Protein AF-A0AAV1Q4D5-F1 (afdb_monomer)

Structure (mmCIF, N/CA/C/O backbone):
data_AF-A0AAV1Q4D5-F1
#
_entry.id   AF-A0AAV1Q4D5-F1
#
loop_
_atom_site.group_PDB
_atom_site.id
_atom_site.type_symbol
_atom_site.label_atom_id
_atom_site.label_alt_id
_atom_site.label_comp_id
_atom_site.label_asym_id
_atom_site.label_entity_id
_atom_site.label_seq_id
_atom_site.pdbx_PDB_ins_code
_atom_site.Cartn_x
_atom_site.Cartn_y
_atom_site.Cartn_z
_atom_site.occupancy
_atom_site.B_iso_or_equiv
_atom_site.auth_seq_id
_atom_site.auth_comp_id
_atom_site.auth_asym_id
_atom_site.auth_atom_id
_atom_site.pdbx_PDB_model_num
ATOM 1 N N . MET A 1 1 ? 6.788 5.135 10.894 1.00 81.94 1 MET A N 1
ATOM 2 C CA . MET A 1 1 ? 7.151 3.743 11.227 1.00 81.94 1 MET A CA 1
ATOM 3 C C . MET A 1 1 ? 7.162 2.947 9.945 1.00 81.94 1 MET A C 1
ATOM 5 O O . MET A 1 1 ? 6.442 3.314 9.022 1.00 81.94 1 MET A O 1
ATOM 9 N N . GLU A 1 2 ? 7.989 1.919 9.865 1.00 90.88 2 GLU A N 1
ATOM 10 C CA . GLU A 1 2 ? 8.083 1.081 8.679 1.00 90.88 2 GLU A CA 1
ATOM 11 C C . GLU A 1 2 ? 8.199 -0.378 9.093 1.00 90.88 2 GLU A C 1
ATOM 13 O O . GLU A 1 2 ? 8.959 -0.704 10.001 1.00 90.88 2 GLU A O 1
ATOM 18 N N . TYR A 1 3 ? 7.463 -1.239 8.397 1.00 93.50 3 TYR A N 1
ATOM 19 C CA . TYR A 1 3 ? 7.415 -2.666 8.661 1.00 93.50 3 TYR A CA 1
ATOM 20 C C . TYR A 1 3 ? 7.670 -3.440 7.372 1.00 93.50 3 TYR A C 1
ATOM 22 O O . TYR A 1 3 ? 7.177 -3.082 6.300 1.00 93.50 3 TYR A O 1
ATOM 30 N N . ARG A 1 4 ? 8.456 -4.515 7.473 1.00 94.56 4 ARG A N 1
ATOM 31 C CA . ARG A 1 4 ? 8.722 -5.406 6.344 1.00 94.56 4 ARG A CA 1
ATOM 32 C C . ARG A 1 4 ? 7.604 -6.439 6.245 1.00 94.56 4 ARG A C 1
ATOM 34 O O . ARG A 1 4 ? 7.588 -7.389 7.017 1.00 94.56 4 ARG A O 1
ATOM 41 N N . VAL A 1 5 ? 6.733 -6.270 5.253 1.00 96.00 5 VAL A N 1
ATOM 42 C CA . VAL A 1 5 ? 5.621 -7.200 4.977 1.00 96.00 5 VAL A CA 1
ATOM 43 C C . VAL A 1 5 ? 6.100 -8.502 4.343 1.00 96.00 5 VAL A C 1
ATOM 45 O O . VAL A 1 5 ? 5.600 -9.572 4.663 1.00 96.00 5 VAL A O 1
ATOM 48 N N . HIS A 1 6 ? 7.088 -8.434 3.450 1.00 95.75 6 HIS A N 1
ATOM 49 C CA . HIS A 1 6 ? 7.584 -9.603 2.729 1.00 95.75 6 HIS A CA 1
ATOM 50 C C . HIS A 1 6 ? 9.086 -9.515 2.486 1.00 95.75 6 HIS A C 1
ATOM 52 O O . HIS A 1 6 ? 9.641 -8.430 2.306 1.00 95.75 6 HIS A O 1
ATOM 58 N N . MET A 1 7 ? 9.739 -10.675 2.446 1.00 93.94 7 MET A N 1
ATOM 59 C CA . MET A 1 7 ? 11.129 -10.822 2.033 1.00 93.94 7 MET A CA 1
ATOM 60 C C . MET A 1 7 ? 11.229 -11.962 1.021 1.00 93.94 7 MET A C 1
ATOM 62 O O . MET A 1 7 ? 10.858 -13.096 1.311 1.00 93.94 7 MET A O 1
ATOM 66 N N . GLY A 1 8 ? 11.747 -11.660 -0.167 1.00 92.56 8 GLY A N 1
ATOM 67 C CA . GLY A 1 8 ? 11.889 -12.617 -1.259 1.00 92.56 8 GLY A CA 1
ATOM 68 C C . GLY A 1 8 ? 11.387 -12.037 -2.574 1.00 92.56 8 GLY A C 1
ATOM 69 O O . GLY A 1 8 ? 11.350 -10.823 -2.761 1.00 92.56 8 GLY A O 1
ATOM 70 N N . ILE A 1 9 ? 10.989 -12.914 -3.494 1.00 91.00 9 ILE A N 1
ATOM 71 C CA . ILE A 1 9 ? 10.535 -12.501 -4.825 1.00 91.00 9 ILE A CA 1
ATOM 72 C C . ILE A 1 9 ? 9.182 -11.788 -4.713 1.00 91.00 9 ILE A C 1
ATOM 74 O O . ILE A 1 9 ? 8.201 -12.362 -4.225 1.00 91.00 9 ILE A O 1
ATOM 78 N N . LEU A 1 10 ? 9.140 -10.547 -5.204 1.00 93.44 10 LEU A N 1
ATOM 79 C CA . LEU A 1 10 ? 7.913 -9.791 -5.436 1.00 93.44 10 LEU A CA 1
ATOM 80 C C . LEU A 1 10 ? 7.326 -10.198 -6.788 1.00 93.44 10 LEU A C 1
ATOM 82 O O . LEU A 1 10 ? 7.968 -10.049 -7.824 1.00 93.44 10 LEU A O 1
ATOM 86 N N . SER A 1 11 ? 6.116 -10.748 -6.777 1.00 94.88 11 SER A N 1
ATOM 87 C CA . SER A 1 11 ? 5.391 -11.166 -7.979 1.00 94.88 11 SER A CA 1
ATOM 88 C C . SER A 1 11 ? 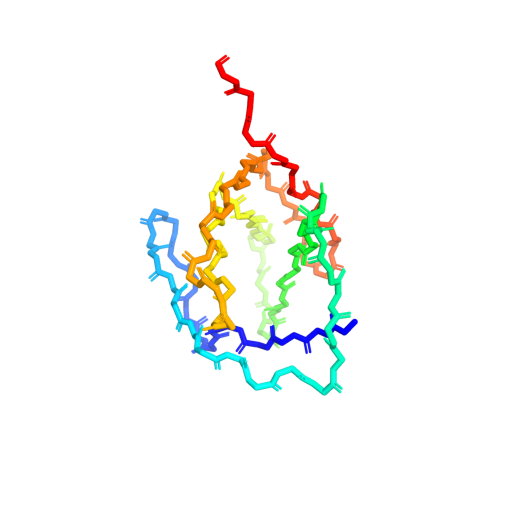4.167 -10.268 -8.168 1.00 94.88 11 SER A C 1
ATOM 90 O O . SER A 1 11 ? 3.344 -10.191 -7.253 1.00 94.88 11 SER A O 1
ATOM 92 N N . PRO A 1 12 ? 4.019 -9.583 -9.319 1.00 95.62 12 PRO A N 1
ATOM 93 C CA . PRO A 1 12 ? 2.835 -8.775 -9.597 1.00 95.62 12 PRO A CA 1
ATOM 94 C C . PRO A 1 12 ? 1.539 -9.584 -9.446 1.00 95.62 12 PRO A C 1
ATOM 96 O O . PRO A 1 12 ? 1.473 -10.734 -9.872 1.00 95.62 12 PRO A O 1
ATOM 99 N N . GLY A 1 13 ? 0.516 -8.985 -8.832 1.00 96.44 13 GLY A N 1
ATOM 100 C CA . GLY A 1 13 ? -0.781 -9.631 -8.583 1.00 96.44 13 GLY A CA 1
ATOM 101 C C . GLY A 1 13 ? -0.827 -10.554 -7.359 1.00 96.44 13 GLY A C 1
ATOM 102 O O . GLY A 1 13 ? -1.900 -11.044 -7.019 1.00 96.44 13 GLY A O 1
ATOM 103 N N . ARG A 1 14 ? 0.301 -10.782 -6.675 1.00 97.81 14 ARG A N 1
ATOM 104 C CA . ARG A 1 14 ? 0.340 -11.570 -5.438 1.00 97.81 14 ARG A CA 1
ATOM 105 C C . ARG A 1 14 ? -0.001 -10.704 -4.225 1.00 97.81 14 ARG A C 1
ATOM 107 O O . ARG A 1 14 ? 0.403 -9.544 -4.159 1.00 97.81 14 ARG A O 1
ATOM 114 N N . VAL A 1 15 ? -0.704 -11.293 -3.262 1.00 98.00 15 VAL A N 1
ATOM 115 C CA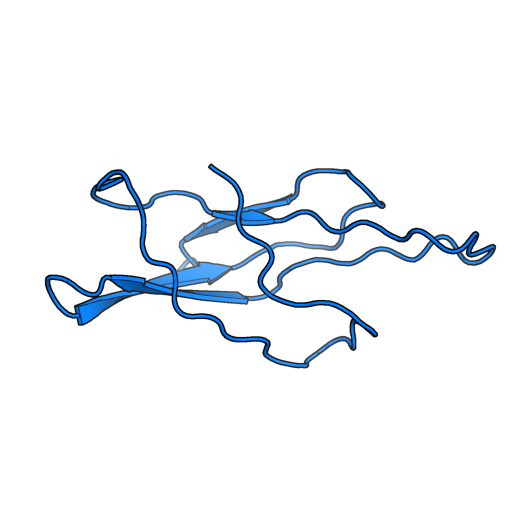 . VAL A 1 15 ? -0.989 -10.680 -1.960 1.00 98.00 15 VAL A CA 1
ATOM 116 C C . VAL A 1 15 ? 0.058 -11.149 -0.953 1.00 98.00 15 VAL A C 1
ATOM 118 O O . VAL A 1 15 ? 0.452 -12.316 -0.954 1.00 98.00 15 VAL A O 1
ATOM 121 N N . TYR A 1 16 ? 0.521 -10.220 -0.124 1.00 97.62 16 TYR A N 1
ATOM 122 C CA . TYR A 1 16 ? 1.453 -10.468 0.967 1.00 97.62 16 TYR A CA 1
ATOM 123 C C . TYR A 1 16 ? 0.851 -9.884 2.240 1.00 97.62 16 TYR A C 1
ATOM 125 O O . TYR A 1 16 ? 0.412 -8.735 2.234 1.00 97.62 16 TYR A O 1
ATOM 133 N N . GLU A 1 17 ? 0.835 -10.671 3.309 1.00 96.44 17 GLU A N 1
ATOM 134 C CA . GLU A 1 17 ? 0.125 -10.347 4.545 1.00 96.44 17 GLU A CA 1
ATOM 135 C C . GLU A 1 17 ? 1.083 -10.417 5.730 1.00 96.44 17 GLU A C 1
ATOM 137 O O . GLU A 1 17 ? 1.973 -11.268 5.779 1.00 96.44 17 GLU A O 1
ATOM 142 N N . MET A 1 18 ? 0.893 -9.524 6.699 1.00 95.19 18 MET A N 1
ATOM 143 C CA . MET A 1 18 ? 1.585 -9.579 7.980 1.00 95.19 18 MET A CA 1
ATOM 144 C C . MET A 1 18 ? 0.695 -9.013 9.084 1.00 95.19 18 MET A C 1
ATOM 146 O O . MET A 1 18 ? -0.102 -8.108 8.843 1.00 95.19 18 MET A O 1
ATOM 150 N N . ILE A 1 19 ? 0.892 -9.499 10.307 1.00 94.88 19 ILE A N 1
ATOM 151 C CA . ILE A 1 19 ? 0.342 -8.878 11.513 1.00 94.88 19 ILE A CA 1
ATOM 152 C C . ILE A 1 19 ? 1.444 -8.015 12.124 1.00 94.88 19 ILE A C 1
ATOM 154 O O . ILE A 1 19 ? 2.585 -8.460 12.252 1.00 94.88 19 ILE A O 1
ATOM 158 N N . ILE A 1 20 ? 1.106 -6.775 12.467 1.00 93.06 20 ILE A N 1
ATOM 159 C CA . ILE A 1 20 ? 2.034 -5.803 13.047 1.00 93.06 20 ILE A CA 1
ATOM 160 C C . ILE A 1 20 ? 1.567 -5.491 14.463 1.00 93.06 20 ILE A C 1
ATOM 162 O O . ILE A 1 20 ? 0.455 -5.000 14.645 1.00 93.06 20 ILE A O 1
ATOM 166 N N . ASP A 1 21 ? 2.436 -5.732 15.441 1.00 92.00 21 ASP A N 1
ATOM 167 C CA . ASP A 1 21 ? 2.293 -5.150 16.773 1.00 92.00 21 ASP A CA 1
ATOM 168 C C . ASP A 1 21 ? 2.890 -3.736 16.740 1.00 92.00 21 ASP A C 1
ATOM 170 O O . ASP A 1 21 ? 4.109 -3.552 16.673 1.00 92.00 21 ASP A O 1
ATOM 174 N N . ALA A 1 22 ? 2.019 -2.735 16.621 1.00 87.31 22 ALA A N 1
ATOM 175 C CA . ALA A 1 22 ? 2.428 -1.346 16.475 1.00 87.31 22 ALA A CA 1
ATOM 176 C C . ALA A 1 22 ? 2.601 -0.703 17.854 1.00 87.31 22 ALA A C 1
ATOM 178 O O . ALA A 1 22 ? 1.662 -0.645 18.641 1.00 87.31 22 ALA A O 1
ATOM 179 N N . GLU A 1 23 ? 3.781 -0.136 18.111 1.00 87.81 23 GLU A N 1
ATOM 180 C CA . GLU A 1 23 ? 4.094 0.542 19.378 1.00 87.81 23 GLU A CA 1
ATOM 181 C C . GLU A 1 23 ? 3.231 1.797 19.625 1.00 87.81 23 GLU A C 1
ATOM 183 O O . GLU A 1 23 ? 3.140 2.279 20.752 1.00 87.81 23 GLU A O 1
ATOM 188 N N . VAL A 1 24 ? 2.607 2.350 18.575 1.00 89.44 24 VAL A N 1
ATOM 189 C CA . VAL A 1 24 ? 1.788 3.570 18.628 1.00 89.44 24 VAL A CA 1
ATOM 190 C C . VAL A 1 24 ? 0.491 3.383 17.841 1.00 89.44 24 VAL A C 1
ATOM 192 O O . VAL A 1 24 ? 0.510 2.940 16.691 1.00 89.44 24 VAL A O 1
ATOM 195 N N . ASP A 1 25 ? -0.633 3.794 18.435 1.00 90.44 25 ASP A N 1
ATOM 196 C CA . ASP A 1 25 ? -1.916 3.916 17.736 1.00 90.44 25 ASP A CA 1
ATOM 197 C C . ASP A 1 25 ? -1.886 5.135 16.805 1.00 90.44 25 ASP A C 1
ATOM 199 O O . ASP A 1 25 ? -1.856 6.284 17.247 1.00 90.44 25 ASP A O 1
ATOM 203 N N . VAL A 1 26 ? -1.885 4.876 15.499 1.00 90.75 26 VAL A N 1
ATOM 204 C CA . VAL A 1 26 ? -1.862 5.913 14.457 1.00 90.75 26 VAL A CA 1
ATOM 205 C C . VAL A 1 26 ? -3.234 6.549 14.201 1.00 90.75 26 VAL A C 1
ATOM 207 O O . VAL A 1 26 ? -3.338 7.444 13.365 1.00 90.75 26 VAL A O 1
ATOM 210 N N . GLY A 1 27 ? -4.289 6.114 14.899 1.00 92.81 27 GLY A N 1
ATOM 211 C CA . GLY A 1 27 ? -5.644 6.613 14.692 1.00 92.81 27 GLY A CA 1
ATOM 212 C C . GLY A 1 27 ? -6.195 6.238 13.314 1.00 92.81 27 GLY A C 1
ATOM 213 O O . GLY A 1 27 ? -5.937 5.147 12.795 1.00 92.81 27 GLY A O 1
ATOM 214 N N . GLU A 1 28 ? -7.012 7.116 12.732 1.00 94.12 28 GLU A N 1
ATOM 215 C CA . GLU A 1 28 ? -7.541 6.944 11.376 1.00 94.12 28 GLU A CA 1
ATOM 216 C C . GLU A 1 28 ? -6.427 7.097 10.335 1.00 94.12 28 GLU A C 1
ATOM 218 O O . GLU A 1 28 ? -5.797 8.147 10.215 1.00 94.12 28 GLU A O 1
ATOM 223 N N . VAL A 1 29 ? -6.180 6.029 9.575 1.00 94.25 29 VAL A N 1
ATOM 224 C CA . VAL A 1 29 ? -5.135 6.020 8.551 1.00 94.25 29 VAL A CA 1
ATOM 225 C C . VAL A 1 29 ? -5.685 6.622 7.267 1.00 94.25 29 VAL A C 1
ATOM 227 O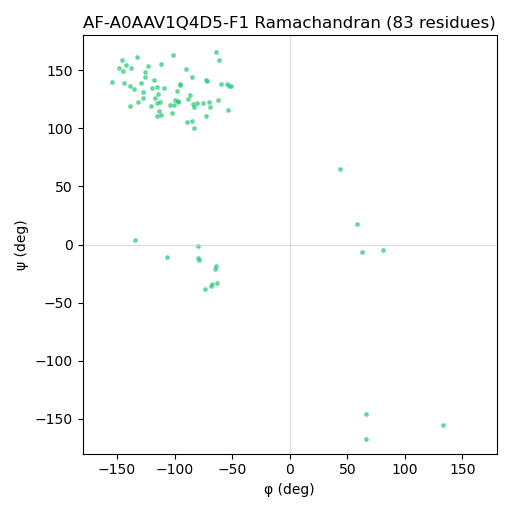 O . VAL A 1 29 ? -6.635 6.105 6.685 1.00 94.25 29 VAL A O 1
ATOM 230 N N . THR A 1 30 ? -5.052 7.696 6.808 1.00 96.00 30 THR A N 1
ATOM 231 C CA . THR A 1 30 ? -5.427 8.424 5.586 1.00 96.00 30 THR A CA 1
ATOM 232 C C . THR A 1 30 ? -4.464 8.189 4.425 1.00 96.00 30 THR A C 1
ATOM 234 O O . THR A 1 30 ? -4.774 8.546 3.294 1.00 96.00 30 THR A O 1
ATOM 237 N N . GLU A 1 31 ? -3.309 7.570 4.672 1.00 96.56 31 GLU A N 1
ATOM 238 C CA . GLU A 1 31 ? -2.301 7.246 3.662 1.00 96.56 31 GLU A CA 1
ATOM 239 C C . GLU A 1 31 ? -1.461 6.051 4.127 1.00 96.56 31 GLU A C 1
ATOM 241 O O . GLU A 1 31 ? -1.041 5.982 5.283 1.00 96.56 31 GLU A O 1
ATOM 246 N N . VAL A 1 32 ? -1.146 5.147 3.198 1.00 96.75 32 VAL A N 1
ATOM 247 C CA . VAL A 1 32 ? -0.104 4.130 3.375 1.00 96.75 32 VAL A CA 1
ATOM 248 C C . VAL A 1 32 ? 1.078 4.473 2.473 1.00 96.75 32 VAL A C 1
ATOM 250 O O . VAL A 1 32 ? 0.911 4.790 1.297 1.00 96.75 32 VAL A O 1
ATOM 253 N N . LYS A 1 33 ? 2.296 4.388 3.012 1.00 97.50 33 LYS A N 1
ATOM 254 C CA . LYS A 1 33 ? 3.533 4.600 2.250 1.00 97.50 33 LYS A CA 1
ATOM 255 C C . LYS A 1 33 ? 4.168 3.258 1.924 1.00 97.50 33 LYS A C 1
ATOM 257 O O . LYS A 1 33 ? 4.635 2.559 2.819 1.00 97.50 33 LYS A O 1
ATOM 262 N N . PHE A 1 34 ? 4.196 2.911 0.644 1.00 97.81 34 PHE A N 1
ATOM 263 C CA . PHE A 1 34 ? 4.849 1.704 0.152 1.00 97.81 34 PHE A CA 1
ATOM 264 C C . PHE A 1 34 ? 6.266 2.024 -0.328 1.00 97.81 34 PHE A C 1
ATOM 266 O O . PHE A 1 34 ? 6.489 3.011 -1.030 1.00 97.81 34 PHE A O 1
ATOM 273 N N . ARG A 1 35 ? 7.224 1.163 0.018 1.00 97.06 35 ARG A N 1
ATOM 274 C CA . ARG A 1 35 ? 8.559 1.147 -0.580 1.00 97.06 35 ARG A CA 1
ATOM 275 C C . ARG A 1 35 ? 9.035 -0.289 -0.740 1.00 97.06 35 ARG A C 1
ATOM 277 O O . ARG A 1 35 ? 8.631 -1.170 0.015 1.00 97.06 35 ARG A O 1
ATOM 284 N N . TRP A 1 36 ? 9.932 -0.501 -1.689 1.00 96.06 36 TRP A N 1
ATOM 285 C CA . TRP A 1 36 ? 10.605 -1.777 -1.892 1.00 96.06 36 TRP A CA 1
ATOM 286 C C . TRP A 1 36 ? 12.084 -1.530 -2.175 1.00 96.06 36 TRP A C 1
ATOM 288 O O . TRP A 1 36 ? 12.455 -0.480 -2.705 1.00 96.06 36 TRP A O 1
ATOM 298 N N . ASN A 1 37 ? 12.919 -2.499 -1.824 1.00 93.06 37 ASN A N 1
ATOM 299 C CA . ASN A 1 37 ? 14.342 -2.478 -2.117 1.00 93.06 37 ASN A CA 1
ATOM 300 C C . ASN A 1 37 ? 14.793 -3.814 -2.707 1.00 93.06 37 ASN A C 1
ATOM 302 O O . ASN A 1 37 ? 14.110 -4.834 -2.584 1.00 93.06 37 ASN A O 1
ATOM 306 N N . ASN A 1 38 ? 15.951 -3.810 -3.355 1.00 87.75 3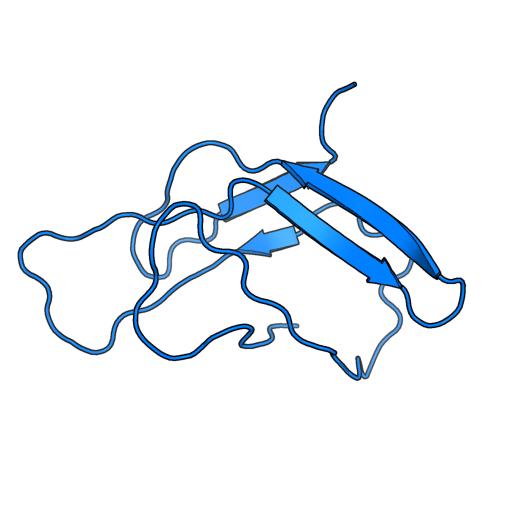8 ASN A N 1
ATOM 307 C CA . ASN A 1 38 ? 16.551 -5.005 -3.914 1.00 87.75 38 ASN A CA 1
ATOM 308 C C . ASN A 1 38 ? 18.057 -4.988 -3.659 1.00 87.75 38 ASN A C 1
ATOM 310 O O . ASN A 1 38 ? 18.781 -4.122 -4.130 1.00 87.75 38 ASN A O 1
ATOM 314 N N . HIS A 1 39 ? 18.546 -5.984 -2.926 1.00 80.31 39 HIS A N 1
ATOM 315 C CA . HIS A 1 39 ? 19.973 -6.076 -2.626 1.00 80.31 39 HIS A CA 1
ATOM 316 C C . HIS A 1 39 ? 20.799 -6.660 -3.788 1.00 80.31 39 HIS A C 1
ATOM 318 O O . HIS A 1 39 ? 22.025 -6.598 -3.771 1.00 80.31 39 HIS A O 1
ATOM 324 N N . ILE A 1 40 ? 20.146 -7.229 -4.806 1.00 79.88 40 ILE A N 1
ATOM 325 C CA . ILE A 1 40 ? 20.803 -7.845 -5.960 1.00 79.88 40 ILE A CA 1
ATOM 326 C C . ILE A 1 40 ? 20.778 -6.859 -7.124 1.00 79.88 40 ILE A C 1
ATOM 328 O O . ILE A 1 40 ? 19.705 -6.427 -7.546 1.00 79.88 40 ILE A O 1
ATOM 332 N N . PHE A 1 41 ? 21.942 -6.539 -7.694 1.00 75.56 41 PHE A N 1
ATOM 333 C CA . PHE A 1 41 ? 22.012 -5.714 -8.899 1.00 75.56 41 PHE A CA 1
ATOM 334 C C . PHE A 1 41 ? 21.125 -6.307 -10.005 1.00 75.56 41 PHE A C 1
ATOM 336 O O . PHE A 1 41 ? 21.367 -7.418 -10.477 1.00 75.56 41 PHE A O 1
ATOM 343 N N . ASN A 1 42 ? 20.087 -5.570 -10.411 1.00 78.00 42 ASN A N 1
ATOM 344 C CA . ASN A 1 42 ? 19.166 -5.995 -11.458 1.00 78.00 42 ASN A CA 1
ATOM 345 C C . ASN A 1 42 ? 19.271 -5.053 -12.670 1.00 78.00 42 ASN A C 1
ATOM 347 O O . ASN A 1 42 ? 18.814 -3.907 -12.588 1.00 78.00 42 ASN A O 1
ATOM 351 N N . PRO A 1 43 ? 19.813 -5.518 -13.812 1.00 81.31 43 PRO A N 1
ATOM 352 C CA . PRO A 1 43 ? 20.004 -4.681 -14.996 1.00 81.31 43 PRO A CA 1
ATOM 353 C C . PRO A 1 43 ? 18.689 -4.191 -15.620 1.00 81.31 43 PRO A C 1
ATOM 355 O O . PRO A 1 43 ? 18.686 -3.170 -16.302 1.00 81.31 43 PRO A O 1
ATOM 358 N N . ILE A 1 44 ? 17.564 -4.866 -15.356 1.00 87.06 44 ILE A N 1
ATOM 359 C CA . ILE A 1 44 ? 16.241 -4.526 -15.905 1.00 87.06 44 ILE A CA 1
ATOM 360 C C . ILE A 1 44 ? 15.612 -3.343 -15.146 1.00 87.06 44 ILE A C 1
ATOM 362 O O . ILE A 1 44 ? 14.655 -2.747 -15.630 1.00 87.06 44 ILE A O 1
ATOM 366 N N . LYS A 1 45 ? 16.157 -2.972 -13.974 1.00 87.38 45 LYS A N 1
ATOM 367 C CA . LYS A 1 45 ? 15.651 -1.897 -13.102 1.00 87.38 45 LYS A CA 1
ATOM 368 C C . LYS A 1 45 ? 14.117 -1.954 -12.967 1.00 87.38 45 LYS A C 1
ATOM 370 O O . LYS A 1 45 ? 13.417 -1.067 -13.458 1.00 87.38 45 LYS A O 1
ATOM 375 N N . PRO A 1 46 ? 13.565 -3.020 -12.363 1.00 92.12 46 PRO A N 1
ATOM 376 C C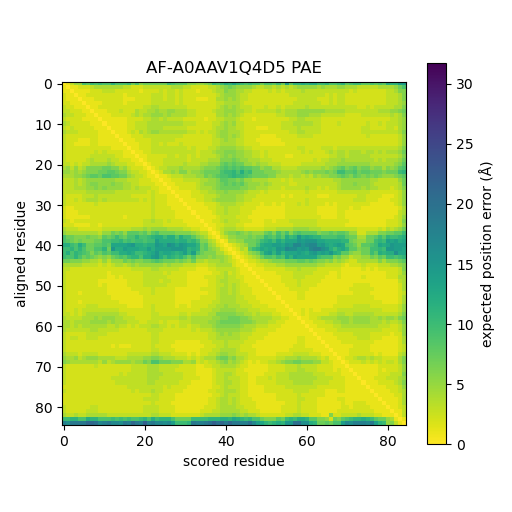A . PRO A 1 46 ? 12.120 -3.166 -12.270 1.00 92.12 46 PRO A CA 1
ATOM 377 C C . PRO A 1 46 ? 11.506 -2.014 -11.468 1.00 92.12 46 PRO A C 1
ATOM 379 O O . PRO A 1 46 ? 12.179 -1.351 -10.680 1.00 92.12 46 PRO A O 1
ATOM 382 N N . LYS A 1 47 ? 10.209 -1.794 -11.670 1.00 95.19 47 LYS A N 1
ATOM 383 C CA . LYS A 1 47 ? 9.391 -0.915 -10.834 1.00 95.19 47 LYS A CA 1
ATOM 384 C C . LYS A 1 47 ? 8.284 -1.743 -10.215 1.00 95.19 47 LYS A C 1
ATOM 386 O O . LYS A 1 47 ? 7.599 -2.468 -10.937 1.00 95.19 47 LYS A O 1
ATOM 391 N N . TYR A 1 48 ? 8.061 -1.560 -8.924 1.00 96.38 48 TYR A N 1
ATOM 392 C CA . TYR A 1 48 ? 6.953 -2.183 -8.211 1.00 96.38 48 TYR A CA 1
ATOM 393 C C . TYR A 1 48 ? 6.092 -1.123 -7.542 1.00 96.38 48 TYR A C 1
ATOM 395 O O . TYR A 1 48 ? 6.553 -0.026 -7.235 1.00 96.38 48 TYR A O 1
ATOM 403 N N . GLY A 1 49 ? 4.830 -1.461 -7.338 1.00 97.56 49 GLY A N 1
ATOM 404 C CA . GLY A 1 49 ? 3.885 -0.661 -6.583 1.00 97.56 49 GLY A CA 1
ATOM 405 C C . GLY A 1 49 ? 2.924 -1.570 -5.832 1.00 97.56 49 GLY A C 1
ATOM 406 O O . GLY A 1 49 ? 2.737 -2.732 -6.201 1.00 97.56 49 GLY A O 1
ATOM 407 N N . ALA A 1 50 ? 2.309 -1.033 -4.788 1.00 98.00 50 ALA A N 1
ATOM 408 C CA . ALA A 1 50 ? 1.174 -1.649 -4.129 1.00 98.00 50 ALA A CA 1
ATOM 409 C C . ALA A 1 50 ? -0.105 -1.154 -4.810 1.00 98.00 50 ALA A C 1
ATOM 411 O O . ALA A 1 50 ? -0.511 -0.010 -4.631 1.00 98.00 50 ALA A O 1
ATOM 412 N N . ALA A 1 51 ? -0.737 -2.010 -5.615 1.00 97.94 51 ALA A N 1
ATOM 413 C CA . ALA A 1 51 ? -1.987 -1.656 -6.291 1.00 97.94 51 ALA A CA 1
ATOM 414 C C . ALA A 1 51 ? -3.155 -1.508 -5.301 1.00 97.94 51 ALA A C 1
ATOM 416 O O . ALA A 1 51 ? -4.001 -0.632 -5.467 1.00 97.94 51 ALA A O 1
ATOM 417 N N . LYS A 1 52 ? -3.176 -2.340 -4.254 1.00 98.06 52 LYS A N 1
ATOM 418 C CA . LYS A 1 52 ? -4.183 -2.337 -3.195 1.00 98.06 52 LYS A CA 1
ATOM 419 C C . LYS A 1 52 ? -3.522 -2.678 -1.862 1.00 98.06 52 LYS A C 1
ATOM 421 O O . LYS A 1 52 ? -2.673 -3.567 -1.820 1.00 98.06 52 LYS A O 1
ATOM 426 N N . VAL A 1 53 ? -3.916 -1.988 -0.798 1.00 98.00 53 VAL A N 1
ATOM 427 C CA . VAL A 1 53 ? -3.549 -2.318 0.584 1.00 98.00 53 VAL A CA 1
ATOM 428 C C . VAL A 1 53 ? -4.825 -2.408 1.403 1.00 98.00 53 VAL A C 1
ATOM 430 O O . VAL A 1 53 ? -5.625 -1.473 1.416 1.00 98.00 53 VAL A O 1
ATOM 433 N N . GLU A 1 54 ? -5.003 -3.533 2.083 1.00 97.94 54 GLU A N 1
ATOM 434 C CA . GLU A 1 54 ? -6.059 -3.731 3.069 1.00 97.94 54 GLU A CA 1
ATOM 435 C C . GLU A 1 54 ? -5.431 -3.638 4.456 1.00 97.94 54 GLU A C 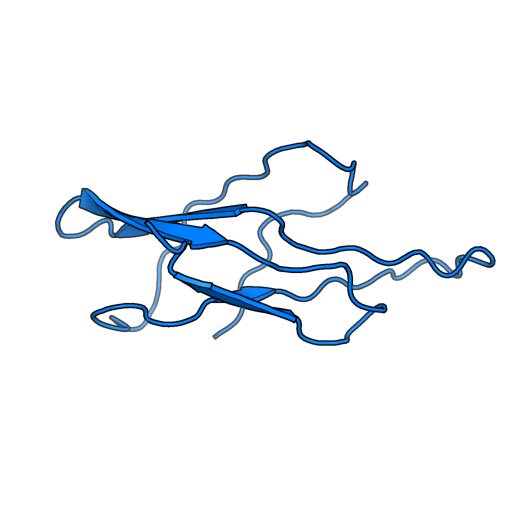1
ATOM 437 O O . GLU A 1 54 ? -4.502 -4.378 4.777 1.00 97.94 54 GLU A O 1
ATOM 442 N N . LEU A 1 55 ? -5.902 -2.686 5.257 1.00 96.75 55 LEU A N 1
ATOM 443 C CA . LEU A 1 55 ? -5.450 -2.489 6.627 1.00 96.75 55 LEU A CA 1
ATOM 444 C C . LEU A 1 55 ? -6.604 -2.804 7.568 1.00 96.75 55 LEU A C 1
ATOM 446 O O . LEU A 1 55 ? -7.602 -2.086 7.581 1.00 96.75 55 LEU A O 1
ATOM 450 N N . GLN A 1 56 ? -6.443 -3.847 8.376 1.00 96.81 56 GLN A N 1
ATOM 451 C CA . GLN A 1 56 ? -7.364 -4.150 9.461 1.00 96.81 56 GLN A CA 1
ATOM 452 C C . GLN A 1 56 ? -6.771 -3.673 10.785 1.00 96.81 56 GLN A C 1
ATOM 454 O O . GLN A 1 56 ? -5.697 -4.117 11.195 1.00 96.81 56 GLN A O 1
ATOM 459 N N . ARG A 1 57 ? -7.470 -2.771 11.476 1.00 95.06 57 ARG A N 1
ATOM 460 C CA . ARG A 1 57 ? -7.058 -2.330 12.808 1.00 95.06 57 ARG A CA 1
ATOM 461 C C . ARG A 1 57 ? -7.493 -3.362 13.849 1.00 95.06 57 ARG A C 1
ATOM 463 O O . ARG A 1 57 ? -8.676 -3.642 13.999 1.00 95.06 57 ARG A O 1
ATOM 470 N N . GLY A 1 58 ? -6.540 -3.900 14.610 1.00 93.38 58 GLY A N 1
ATOM 471 C CA . GLY A 1 58 ? -6.814 -4.980 15.568 1.00 93.38 58 GLY A CA 1
ATOM 472 C C . GLY A 1 58 ? -7.777 -4.610 16.706 1.00 93.38 58 GLY A C 1
ATOM 473 O O . GLY A 1 58 ? -8.553 -5.456 17.134 1.00 93.38 58 GLY A O 1
ATOM 474 N N . LYS A 1 59 ? -7.768 -3.353 17.178 1.00 92.88 59 LYS A N 1
ATOM 475 C CA . LYS A 1 59 ? -8.549 -2.928 18.359 1.00 92.88 59 LYS A CA 1
ATOM 476 C C . LYS A 1 59 ? -10.071 -2.950 18.153 1.00 92.88 59 LYS A C 1
ATOM 478 O O . LYS A 1 59 ? -10.809 -3.185 19.101 1.00 92.88 59 LYS A O 1
ATOM 483 N N . ASP A 1 60 ? -10.526 -2.655 16.938 1.00 94.69 60 ASP A N 1
ATOM 484 C CA . ASP A 1 60 ? -11.938 -2.435 16.588 1.00 94.69 60 ASP A CA 1
ATOM 485 C C . ASP A 1 60 ? -12.353 -3.163 15.298 1.00 94.69 60 ASP A C 1
ATOM 487 O O . ASP A 1 60 ? -13.490 -3.032 14.849 1.00 94.69 60 ASP A O 1
ATOM 491 N N . MET A 1 61 ? -11.444 -3.949 14.709 1.00 95.19 61 MET A N 1
ATOM 492 C CA . MET A 1 61 ? -11.619 -4.674 13.447 1.00 95.19 61 MET A CA 1
ATOM 493 C C . MET A 1 61 ? -11.957 -3.777 12.245 1.00 95.19 61 MET A C 1
ATOM 495 O O . MET A 1 61 ? -12.406 -4.288 11.216 1.00 95.19 61 MET A O 1
ATOM 499 N N . GLN A 1 62 ? -11.724 -2.461 12.333 1.00 95.38 62 GLN A N 1
ATOM 500 C CA . GLN A 1 62 ? -11.991 -1.536 11.235 1.00 95.38 62 GLN A CA 1
ATOM 501 C C . GLN A 1 62 ? -11.121 -1.888 10.022 1.00 95.38 62 GLN A C 1
ATOM 503 O O . GLN A 1 62 ? -9.894 -1.941 10.128 1.00 95.38 62 GLN A O 1
ATOM 508 N N . LEU A 1 63 ? -11.763 -2.107 8.871 1.00 96.69 63 LEU A N 1
ATOM 509 C CA . LEU A 1 63 ? -11.098 -2.346 7.593 1.00 96.69 63 LEU A CA 1
ATOM 510 C C . LEU A 1 63 ? -11.024 -1.047 6.786 1.00 96.69 63 LEU A C 1
ATOM 512 O O . LEU A 1 63 ? -12.053 -0.460 6.453 1.00 96.69 63 LEU A O 1
ATOM 516 N N . SER A 1 64 ? -9.810 -0.648 6.418 1.00 96.88 64 SER A N 1
ATOM 517 C CA . SER A 1 64 ? -9.547 0.460 5.499 1.00 96.88 64 SER A CA 1
ATOM 518 C C . SER A 1 64 ? -8.880 -0.062 4.233 1.00 96.88 64 SER A C 1
ATOM 520 O O . SER A 1 64 ? -7.949 -0.868 4.296 1.00 96.88 64 SER A O 1
ATOM 522 N N . VAL A 1 65 ? -9.343 0.409 3.074 1.00 98.00 65 VAL A N 1
ATOM 523 C CA . VAL A 1 65 ? -8.837 -0.027 1.768 1.00 98.00 65 VAL A CA 1
ATOM 524 C C . VAL A 1 65 ? -8.206 1.150 1.032 1.00 98.00 65 VAL A C 1
ATOM 526 O O . VAL A 1 65 ? -8.836 2.189 0.820 1.00 98.00 65 VAL A O 1
ATOM 529 N N . PHE A 1 66 ? -6.958 0.962 0.613 1.00 98.50 66 PHE A N 1
ATOM 530 C CA . PHE A 1 66 ?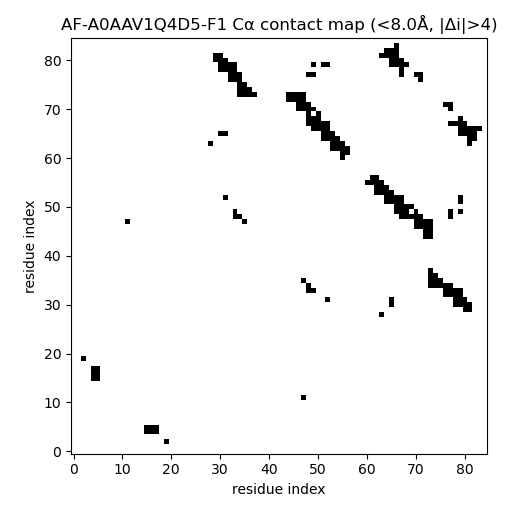 -6.164 1.954 -0.104 1.00 98.50 66 PHE A CA 1
ATOM 531 C C . PHE A 1 66 ? -5.808 1.432 -1.496 1.00 98.50 66 PHE A C 1
ATOM 533 O O . PHE A 1 66 ? -5.509 0.249 -1.665 1.00 98.50 66 PHE A O 1
ATOM 540 N N . CYS A 1 67 ? -5.819 2.319 -2.488 1.00 98.25 67 CYS A N 1
ATOM 541 C CA . CYS A 1 67 ? -5.545 2.027 -3.888 1.00 98.25 67 CYS A CA 1
ATOM 542 C C . CYS A 1 67 ? -4.343 2.849 -4.363 1.00 98.25 67 CYS A C 1
ATOM 544 O O . CYS A 1 67 ? -4.364 4.083 -4.365 1.00 98.25 67 CYS A O 1
ATOM 546 N N . GLY A 1 68 ? -3.284 2.162 -4.784 1.00 97.12 68 GLY A N 1
ATOM 547 C CA . GLY A 1 68 ? -2.081 2.793 -5.317 1.00 97.12 68 GLY A CA 1
ATOM 548 C C . GLY A 1 68 ? -2.171 2.979 -6.824 1.00 97.12 68 GLY A C 1
ATOM 549 O O . GLY A 1 68 ? -2.826 2.215 -7.533 1.00 97.12 68 GLY A O 1
ATOM 550 N N . ARG A 1 69 ? -1.492 4.008 -7.335 1.00 94.25 69 ARG A N 1
ATOM 551 C CA . ARG A 1 69 ? -1.407 4.284 -8.775 1.00 94.25 69 ARG A CA 1
ATOM 552 C C . ARG A 1 69 ? 0.025 4.113 -9.262 1.00 94.25 69 ARG A C 1
ATOM 554 O O . ARG A 1 69 ? 0.949 4.700 -8.699 1.00 94.25 69 ARG A O 1
ATOM 561 N N . GLY A 1 70 ? 0.182 3.340 -10.334 1.00 94.25 70 GLY A N 1
ATOM 562 C CA . GLY A 1 70 ? 1.467 3.096 -10.985 1.00 94.25 70 GLY A CA 1
ATOM 563 C C . GLY A 1 70 ? 2.465 2.314 -10.128 1.00 94.25 70 GLY A C 1
ATOM 564 O O . GLY A 1 70 ? 2.125 1.742 -9.095 1.00 94.25 70 GLY A O 1
ATOM 565 N N . ASN A 1 71 ? 3.714 2.312 -10.589 1.00 97.19 71 ASN A N 1
ATOM 566 C CA . 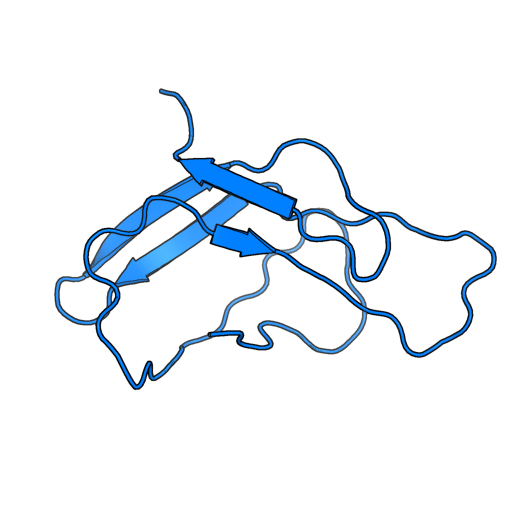ASN A 1 71 ? 4.837 1.637 -9.946 1.00 97.19 71 ASN A CA 1
ATOM 567 C C . ASN A 1 71 ? 5.969 2.640 -9.709 1.00 97.19 71 ASN A C 1
ATOM 569 O O . ASN A 1 71 ? 6.185 3.546 -10.521 1.00 97.19 71 ASN A O 1
ATOM 573 N N . VAL A 1 72 ? 6.738 2.434 -8.644 1.00 97.00 72 VAL A N 1
ATOM 574 C CA . VAL A 1 72 ? 7.875 3.275 -8.266 1.00 97.00 72 VAL A CA 1
ATOM 575 C C . VAL A 1 72 ? 9.198 2.531 -8.422 1.00 97.00 72 VAL A C 1
ATOM 577 O O . VAL A 1 72 ? 9.260 1.297 -8.416 1.00 97.00 72 VAL A O 1
ATOM 580 N N . TRP A 1 73 ? 10.269 3.302 -8.599 1.00 95.38 73 TRP A N 1
ATOM 581 C CA . TRP A 1 73 ? 11.631 2.776 -8.588 1.00 95.38 73 TRP A CA 1
ATOM 582 C C . TRP A 1 73 ? 11.995 2.203 -7.219 1.00 95.38 73 TRP A C 1
ATOM 584 O O . TRP A 1 73 ? 11.324 2.456 -6.220 1.00 95.38 73 TRP A O 1
ATOM 594 N N . GLU A 1 74 ? 13.086 1.448 -7.186 1.00 94.56 74 GLU A N 1
ATOM 595 C CA . GLU A 1 74 ? 13.669 0.969 -5.941 1.00 94.56 74 GLU A CA 1
ATOM 596 C C . GLU A 1 74 ? 13.921 2.136 -4.971 1.00 94.56 74 GLU A C 1
ATOM 598 O O . GLU A 1 74 ? 14.398 3.196 -5.378 1.00 94.56 74 GLU A O 1
ATOM 603 N N . ASN A 1 75 ? 13.588 1.942 -3.694 1.00 93.94 75 ASN A N 1
ATOM 604 C CA . ASN A 1 75 ? 13.699 2.912 -2.598 1.00 93.94 75 ASN A CA 1
ATOM 605 C C . ASN A 1 75 ? 12.852 4.191 -2.736 1.00 93.94 75 ASN A C 1
ATOM 607 O O . ASN A 1 75 ? 12.771 4.964 -1.780 1.00 93.94 75 ASN A O 1
ATOM 611 N N . ALA A 1 76 ? 12.178 4.415 -3.867 1.00 96.62 76 ALA A N 1
ATOM 612 C CA . ALA A 1 76 ? 11.205 5.490 -3.993 1.00 96.62 76 ALA A CA 1
ATOM 613 C C . ALA A 1 76 ? 9.927 5.145 -3.213 1.00 96.62 76 ALA A C 1
ATOM 615 O O . ALA A 1 76 ? 9.480 3.997 -3.188 1.00 96.62 76 ALA A O 1
ATOM 616 N N . ILE A 1 77 ? 9.339 6.157 -2.573 1.00 97.62 77 ILE A N 1
ATOM 617 C CA . ILE A 1 77 ? 8.101 6.009 -1.807 1.00 97.62 77 ILE A CA 1
ATOM 618 C C . ILE A 1 77 ? 6.910 6.185 -2.748 1.00 97.62 77 ILE A C 1
ATOM 620 O O . ILE A 1 77 ? 6.809 7.186 -3.457 1.00 97.62 77 ILE A O 1
ATOM 624 N N . GLN A 1 78 ? 5.990 5.227 -2.719 1.00 98.25 78 GLN A N 1
ATOM 625 C CA . GLN A 1 78 ? 4.661 5.355 -3.296 1.00 98.25 78 GLN A CA 1
ATOM 626 C C . GLN A 1 78 ? 3.662 5.737 -2.203 1.00 98.25 78 GLN A C 1
ATOM 628 O O . GLN A 1 78 ? 3.493 5.002 -1.230 1.00 98.25 78 GLN A O 1
ATOM 633 N N . SER A 1 79 ? 2.963 6.852 -2.400 1.00 97.88 79 SER A N 1
ATOM 634 C CA . SER A 1 79 ? 1.754 7.188 -1.647 1.00 97.88 79 SER A CA 1
ATOM 635 C C . SER A 1 79 ? 0.580 6.344 -2.141 1.00 97.88 79 SER A C 1
ATOM 637 O O . SER A 1 79 ? 0.230 6.383 -3.323 1.00 97.88 79 SER A O 1
ATOM 639 N N . VAL A 1 80 ? -0.023 5.574 -1.240 1.00 98.25 80 VAL A N 1
ATOM 640 C CA . VAL A 1 80 ? -1.206 4.743 -1.484 1.00 98.25 80 VAL A CA 1
ATOM 641 C C . VAL A 1 80 ? -2.357 5.368 -0.699 1.00 98.25 80 VAL A C 1
ATOM 643 O O . VAL A 1 80 ? -2.338 5.407 0.531 1.00 98.25 80 VAL A O 1
ATOM 646 N N . LEU A 1 81 ? -3.330 5.918 -1.420 1.00 97.88 81 LEU A N 1
ATOM 647 C CA . LEU A 1 81 ? -4.416 6.725 -0.857 1.00 97.88 81 LEU A CA 1
ATOM 648 C C . LEU A 1 81 ? -5.706 5.903 -0.743 1.00 97.88 81 LEU A C 1
ATOM 650 O O . LEU A 1 81 ? -5.801 4.862 -1.397 1.00 97.88 81 LEU A O 1
ATOM 654 N N . PRO A 1 82 ? -6.703 6.341 0.049 1.00 98.00 82 PRO A N 1
ATOM 655 C CA . PRO A 1 82 ? -7.999 5.681 0.116 1.00 98.00 82 PRO A CA 1
ATOM 656 C C . PRO A 1 82 ? -8.573 5.480 -1.286 1.00 98.00 82 PRO A C 1
ATOM 658 O O . PRO A 1 82 ? -8.474 6.364 -2.144 1.00 98.00 82 PRO A O 1
ATOM 661 N N . CYS A 1 83 ? -9.133 4.298 -1.538 1.00 96.56 83 CYS A N 1
ATOM 662 C CA . CYS A 1 83 ? -9.780 4.033 -2.817 1.00 96.56 83 CYS A CA 1
ATOM 663 C C . CYS A 1 83 ? -10.936 5.020 -3.029 1.00 96.56 83 CYS A C 1
ATOM 665 O O . CYS A 1 83 ? -11.693 5.313 -2.105 1.00 96.56 83 CYS A O 1
ATOM 667 N N . GLN A 1 84 ? -11.064 5.537 -4.250 1.00 88.25 84 GLN A N 1
ATOM 668 C CA . GLN A 1 84 ? -12.247 6.302 -4.638 1.00 88.25 84 GLN A CA 1
ATOM 669 C C . GLN A 1 84 ? -13.425 5.330 -4.793 1.00 88.25 84 GLN A C 1
ATOM 671 O O . GLN A 1 84 ? -13.216 4.207 -5.256 1.00 88.25 84 GLN A O 1
ATOM 676 N N . ALA A 1 85 ? -14.614 5.757 -4.360 1.00 61.50 85 ALA A N 1
ATOM 677 C CA . ALA A 1 85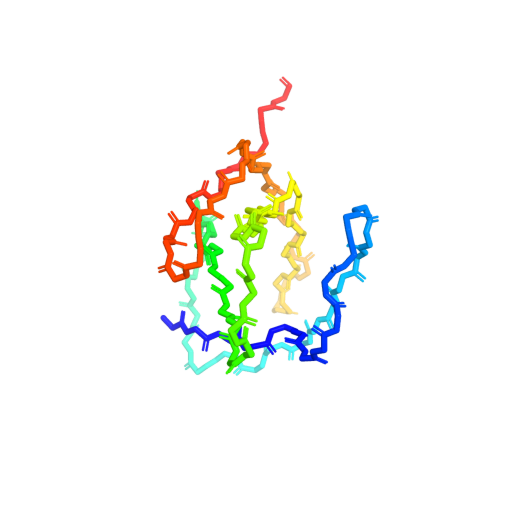 ? -15.862 5.025 -4.569 1.00 61.50 85 ALA A CA 1
ATOM 678 C C . ALA A 1 85 ? -16.249 4.978 -6.055 1.00 61.50 85 ALA A C 1
ATOM 680 O O . ALA A 1 85 ? -15.915 5.949 -6.777 1.00 61.50 85 ALA A O 1
#

Nearest PDB structures (foldseek):
  2ppl-assembly1_A  TM=9.534E-01  e=1.132E-03  Homo sapiens
  1bu8-assembly1_A  TM=9.581E-01  e=1.444E-02  Rattus norvegicus
  5czp-assembly2_QY  TM=3.201E-01  e=7.061E+00  Escherichia coli K-12

Mean predicted aligned error: 3.46 Å

Sequence (85 aa):
MEYRVHMGILSPGRVYEMIIDAEVDVGEVTEVKFRWNNHIFNPIKPKYGAAKVELQRGKDMQLSVFCGRGNVWENAIQSVLPCQA

Foldseek 3Di:
DDDDQDDDDDDPPDDTDDDDPDPDDPDDDFKDKDAAADPDDDPVQDWADDQKDWDQDPPPRDIFIWGWDDTHTHGDITITGGDDD

InterPro domains:
  IPR036392 PLAT/LH2 domain superfamily [SSF49723] (2-83)

pLDDT: mean 93.47, std 6.04, range [61.5, 98.5]

Secondary structure (DSSP, 8-state):
-------S---TT---------SS---S---EEE----SS--TT---B--SEEEEE-TTT--EEEEE--S-B-TTPPEEEEEPP-

Solvent-accessible surface area (backbone atoms only — not comparable to full-atom values): 5891 Å² total; per-residue (Å²): 140,89,79,86,61,76,88,77,90,85,57,91,93,65,88,80,76,73,88,79,90,68,96,65,88,78,73,85,79,73,66,46,79,46,69,49,78,72,94,63,93,56,94,81,64,71,61,56,55,58,57,64,47,79,46,68,42,84,94,78,64,50,75,46,58,24,38,26,76,73,59,32,50,70,71,38,77,40,76,22,34,63,53,80,133

Radius of gyration: 13.77 Å; Cα contacts (8 Å, |Δi|>4): 115; chains: 1; bounding box: 38×21×35 Å

Organism: Scomber scombrus (NCBI:txid13677)